Protein AF-A0A1C6H3P0-F1 (afdb_monomer_lite)

pLDDT: mean 78.06, std 11.17, range [36.97, 88.94]

Foldseek 3Di:
DDWPCNLQVDPLCVLVVVLCVVVVHTHLVPDDPVSLVVSCVRPPDDPVSSVVVVVSSVVVCVVCVPPDDDDPDDPPDPVLLVVLLVVQVVQQVDKDFLVNSCVPRVPPPDSVVVVVSQVVDPQKDDPDPGIIHGRD

Radius of gyration: 20.31 Å; chains: 1; bounding box: 38×24×58 Å

Structure (mmCIF, N/CA/C/O backbone):
data_AF-A0A1C6H3P0-F1
#
_entry.id   AF-A0A1C6H3P0-F1
#
loop_
_atom_site.group_PDB
_atom_site.id
_atom_site.type_symbol
_atom_site.label_atom_id
_atom_site.label_alt_id
_atom_site.label_comp_id
_atom_site.label_asym_id
_atom_site.label_entity_id
_atom_site.label_seq_id
_atom_site.pdbx_PDB_ins_code
_atom_site.Cartn_x
_atom_site.Cartn_y
_atom_site.Cartn_z
_atom_site.occupancy
_atom_site.B_iso_or_equiv
_atom_site.auth_seq_id
_atom_site.auth_comp_id
_atom_site.auth_asym_id
_atom_site.auth_atom_id
_atom_site.pdbx_PDB_model_num
ATOM 1 N N . MET A 1 1 ? 9.484 -9.815 19.739 1.00 60.56 1 MET A N 1
ATOM 2 C CA . MET A 1 1 ? 8.488 -9.320 18.768 1.00 60.56 1 MET A CA 1
ATOM 3 C C . MET A 1 1 ? 7.422 -8.594 19.567 1.00 60.56 1 MET A C 1
ATOM 5 O O . MET A 1 1 ? 6.955 -9.161 20.546 1.00 60.56 1 MET A O 1
ATOM 9 N N . GLU A 1 2 ? 7.148 -7.326 19.259 1.00 76.44 2 GLU A N 1
ATOM 10 C CA . GLU A 1 2 ? 6.164 -6.526 20.004 1.00 76.44 2 GLU A CA 1
ATOM 11 C C . GLU A 1 2 ? 4.778 -6.699 19.376 1.00 76.44 2 GLU A C 1
ATOM 13 O O . GLU A 1 2 ? 4.594 -6.508 18.168 1.00 76.44 2 GLU A O 1
ATOM 18 N N . THR A 1 3 ? 3.804 -7.074 20.203 1.00 84.25 3 THR A N 1
ATOM 19 C CA . THR A 1 3 ? 2.430 -7.316 19.751 1.00 84.25 3 THR A CA 1
ATOM 20 C C . THR A 1 3 ? 1.647 -6.013 19.621 1.00 84.25 3 THR A C 1
ATOM 22 O O . THR A 1 3 ? 1.926 -5.016 20.294 1.00 84.25 3 THR A O 1
ATOM 25 N N . ILE A 1 4 ? 0.628 -6.023 18.761 1.00 85.06 4 ILE A N 1
ATOM 26 C CA . ILE A 1 4 ? -0.274 -4.880 18.570 1.00 85.06 4 ILE A CA 1
ATOM 27 C C . ILE A 1 4 ? -0.950 -4.516 19.901 1.00 85.06 4 ILE A C 1
ATOM 29 O O . ILE A 1 4 ? -1.041 -3.339 20.232 1.00 85.06 4 ILE A O 1
ATOM 33 N N . GLU A 1 5 ? -1.351 -5.502 20.706 1.00 84.12 5 GLU A N 1
ATOM 34 C CA . GLU A 1 5 ? -1.981 -5.276 22.015 1.00 84.12 5 GLU A CA 1
ATOM 35 C C . GLU A 1 5 ? -1.047 -4.586 23.018 1.00 84.12 5 GLU A C 1
ATOM 37 O O . GLU A 1 5 ? -1.490 -3.717 23.763 1.00 84.12 5 GLU A O 1
ATOM 42 N N . GLN A 1 6 ? 0.249 -4.915 23.006 1.00 84.19 6 GLN A N 1
ATOM 43 C CA . GLN A 1 6 ? 1.233 -4.269 23.881 1.00 84.19 6 GLN A CA 1
ATOM 44 C C . GLN A 1 6 ? 1.499 -2.814 23.484 1.00 84.19 6 GLN A C 1
ATOM 46 O O . GLN A 1 6 ? 1.617 -1.953 24.353 1.00 84.19 6 GLN A O 1
ATOM 51 N N . ILE A 1 7 ? 1.580 -2.521 22.184 1.00 84.94 7 ILE A N 1
ATOM 52 C CA . ILE A 1 7 ? 1.824 -1.156 21.692 1.00 84.94 7 ILE A CA 1
ATOM 53 C C . ILE A 1 7 ? 0.574 -0.278 21.826 1.00 84.94 7 ILE A C 1
ATOM 55 O O . ILE A 1 7 ? 0.670 0.908 22.142 1.00 84.94 7 ILE A O 1
ATOM 59 N N . TYR A 1 8 ? -0.605 -0.857 21.605 1.00 86.00 8 TYR A N 1
ATOM 60 C CA . TYR A 1 8 ? -1.894 -0.171 21.623 1.00 86.00 8 TYR A CA 1
ATOM 61 C C . TYR A 1 8 ? -2.727 -0.534 22.860 1.00 86.00 8 TYR A C 1
ATOM 63 O O . TYR A 1 8 ? -3.940 -0.708 22.770 1.00 86.00 8 TYR A O 1
ATOM 71 N N . ALA A 1 9 ? -2.085 -0.614 24.028 1.00 83.12 9 ALA A N 1
ATOM 72 C CA . ALA A 1 9 ? -2.729 -1.035 25.275 1.00 83.12 9 ALA A CA 1
ATOM 73 C C . ALA A 1 9 ? -3.759 -0.027 25.830 1.00 83.12 9 ALA A C 1
ATOM 75 O O . ALA A 1 9 ? -4.609 -0.389 26.641 1.00 83.12 9 ALA A O 1
ATOM 76 N N . SER A 1 10 ? -3.695 1.250 25.431 1.00 85.31 10 SER A N 1
ATOM 77 C CA . SER A 1 10 ? -4.652 2.258 25.907 1.00 85.31 10 SER A CA 1
ATOM 78 C C . SER A 1 10 ? -6.058 2.017 25.355 1.00 85.31 10 SER A C 1
ATOM 80 O O . SER A 1 10 ? -6.223 1.755 24.165 1.00 85.31 10 SER A O 1
ATOM 82 N N . ASP A 1 11 ? -7.080 2.230 26.191 1.00 82.56 11 ASP A N 1
ATOM 83 C CA . ASP A 1 11 ? -8.492 1.982 25.849 1.00 82.56 11 ASP A CA 1
ATOM 84 C C . ASP A 1 11 ? -8.957 2.751 24.596 1.00 82.56 11 ASP A C 1
ATOM 86 O O . ASP A 1 11 ? -9.727 2.245 23.785 1.00 82.56 11 ASP A O 1
ATOM 90 N N . VAL A 1 12 ? -8.360 3.920 24.346 1.00 83.75 12 VAL A N 1
ATOM 91 C CA . VAL A 1 12 ? -8.570 4.734 23.137 1.00 83.75 12 VAL A CA 1
ATOM 92 C C . VAL A 1 12 ? -8.314 3.948 21.840 1.00 83.75 12 VAL A C 1
ATOM 94 O O . VAL A 1 12 ? -8.945 4.224 20.822 1.00 83.75 12 VAL A O 1
ATOM 97 N N . TYR A 1 13 ? -7.415 2.960 21.858 1.00 86.50 13 TYR A N 1
ATOM 98 C CA . TYR A 1 13 ? -7.072 2.134 20.700 1.00 86.50 13 TYR A CA 1
ATOM 99 C C . TYR A 1 13 ? -7.875 0.837 20.596 1.00 86.50 13 TYR A C 1
ATOM 101 O O . TYR A 1 13 ? -7.697 0.108 19.620 1.00 86.50 13 TYR A O 1
ATOM 109 N N . ARG A 1 14 ? -8.800 0.551 21.524 1.00 85.94 14 ARG A N 1
ATOM 110 C CA . ARG A 1 14 ? -9.643 -0.656 21.468 1.00 85.94 14 ARG A CA 1
ATOM 111 C C . ARG A 1 14 ? -10.322 -0.899 20.118 1.00 85.94 14 ARG A C 1
ATOM 113 O O . ARG A 1 14 ? -10.291 -2.045 19.671 1.00 85.94 14 ARG A O 1
ATOM 120 N N . PRO A 1 15 ? -10.897 0.112 19.434 1.00 86.12 15 PRO A N 1
ATOM 121 C CA . PRO A 1 15 ? -11.503 -0.103 18.119 1.00 86.12 15 PRO A CA 1
ATOM 122 C C . PRO A 1 15 ? -10.492 -0.632 17.094 1.00 86.12 15 PRO A C 1
ATOM 124 O O . PRO A 1 15 ? -10.802 -1.525 16.306 1.00 86.12 15 PRO A O 1
ATOM 127 N N . PHE A 1 16 ? -9.256 -0.131 17.155 1.00 87.31 16 PHE A N 1
ATOM 128 C CA . PHE A 1 16 ? -8.166 -0.543 16.281 1.00 87.31 16 PHE A CA 1
ATOM 129 C C . PHE A 1 16 ? -7.631 -1.935 16.630 1.00 87.31 16 PHE A C 1
ATOM 131 O O . PHE A 1 16 ? -7.454 -2.759 15.735 1.00 87.31 16 PHE A O 1
ATOM 138 N N . VAL A 1 17 ? -7.434 -2.235 17.917 1.00 87.56 17 VAL A N 1
ATOM 139 C CA . VAL A 1 17 ? -7.003 -3.566 18.375 1.00 87.56 17 VAL A CA 1
ATOM 140 C C . VAL A 1 17 ? -8.035 -4.626 17.990 1.00 87.56 17 VAL A C 1
ATOM 142 O O . VAL A 1 17 ? -7.671 -5.665 17.446 1.00 87.56 17 VAL A O 1
ATOM 145 N N . ARG A 1 18 ? -9.330 -4.337 18.170 1.00 87.69 18 ARG A N 1
ATOM 146 C CA . ARG A 1 18 ? -10.420 -5.239 17.774 1.00 87.69 18 ARG A CA 1
ATOM 147 C C . ARG A 1 18 ? -10.441 -5.482 16.266 1.00 87.69 18 ARG A C 1
ATOM 149 O O . ARG A 1 18 ? -10.605 -6.620 15.837 1.00 87.69 18 ARG A O 1
ATOM 156 N N . PHE A 1 19 ? -10.238 -4.437 15.461 1.00 88.94 19 PHE A N 1
ATOM 157 C CA . PHE A 1 19 ? -10.067 -4.581 14.014 1.00 88.94 19 PHE A CA 1
ATOM 158 C C . PHE A 1 19 ? -8.878 -5.494 13.679 1.00 88.94 19 PHE A C 1
ATOM 160 O O . PHE A 1 19 ? -9.012 -6.385 12.843 1.00 88.94 19 PHE A O 1
ATOM 167 N N . CYS A 1 20 ? -7.739 -5.318 14.353 1.00 86.38 20 CYS A N 1
ATOM 168 C CA . CYS A 1 20 ? -6.553 -6.145 14.132 1.00 86.38 20 CYS A CA 1
ATOM 169 C C . CYS A 1 20 ? -6.812 -7.618 14.479 1.00 86.38 20 CYS A C 1
ATOM 171 O O . CYS A 1 20 ? -6.553 -8.486 13.649 1.00 86.38 20 CYS A O 1
ATOM 173 N N . GLN A 1 21 ? -7.421 -7.892 15.635 1.00 86.06 21 GLN A N 1
ATOM 174 C CA . GLN A 1 21 ? -7.782 -9.246 16.071 1.00 86.06 21 GLN A CA 1
ATOM 175 C C . GLN A 1 21 ? -8.733 -9.941 15.086 1.00 86.06 21 GLN A C 1
ATOM 177 O O . GLN A 1 21 ? -8.495 -11.086 14.711 1.00 86.06 21 GLN A O 1
ATOM 182 N N . LEU A 1 22 ? -9.767 -9.240 14.603 1.00 85.06 22 LEU A N 1
ATOM 183 C CA . LEU A 1 22 ? -10.710 -9.780 13.613 1.00 85.06 22 LEU A CA 1
ATOM 184 C C . LEU A 1 22 ? -10.058 -10.090 12.258 1.00 85.06 22 LEU A C 1
ATOM 186 O O . LEU A 1 22 ? -10.554 -10.936 11.521 1.00 85.06 22 LEU A O 1
ATOM 190 N N . ASN A 1 23 ? -8.954 -9.418 11.927 1.00 82.19 23 ASN A N 1
ATOM 191 C CA . ASN A 1 23 ? -8.185 -9.666 10.707 1.00 82.19 23 ASN A CA 1
ATOM 192 C C . ASN A 1 23 ? -6.983 -10.606 10.942 1.00 82.19 23 ASN A C 1
ATOM 194 O O . ASN A 1 23 ? -6.163 -10.767 10.041 1.00 82.19 23 ASN A O 1
ATOM 198 N N . GLY A 1 24 ? -6.858 -11.216 12.130 1.00 83.00 24 GLY A N 1
ATOM 199 C CA . GLY A 1 24 ? -5.761 -12.133 12.465 1.00 83.00 24 GLY A CA 1
ATOM 200 C C . GLY A 1 24 ? -4.388 -11.460 12.587 1.00 83.00 24 GLY A C 1
ATOM 201 O O . GLY A 1 24 ? -3.358 -12.121 12.467 1.00 83.00 24 GLY A O 1
ATOM 202 N N . LEU A 1 25 ? -4.364 -10.144 12.799 1.00 84.06 25 LEU A N 1
ATOM 203 C CA . LEU A 1 25 ? -3.148 -9.356 12.968 1.00 84.06 25 LEU A CA 1
ATOM 204 C C . LEU A 1 25 ? -2.778 -9.341 14.451 1.00 84.06 25 LEU A C 1
ATOM 206 O O . LEU A 1 25 ? -3.520 -8.799 15.274 1.00 84.06 25 LEU A O 1
ATOM 210 N N . ARG A 1 26 ? -1.628 -9.927 14.786 1.00 81.25 26 ARG A N 1
ATOM 211 C CA . ARG A 1 26 ? -1.136 -10.046 16.165 1.00 81.25 26 ARG A CA 1
ATOM 212 C C . ARG A 1 26 ? 0.136 -9.238 16.391 1.00 81.25 26 ARG A C 1
ATOM 214 O O . ARG A 1 26 ? 0.298 -8.618 17.444 1.00 81.25 26 ARG A O 1
ATOM 221 N N . ASP A 1 27 ? 0.996 -9.188 15.382 1.00 81.88 27 ASP A N 1
ATOM 222 C CA . ASP A 1 27 ? 2.316 -8.574 15.454 1.00 81.88 27 ASP A CA 1
ATOM 223 C C . ASP A 1 27 ? 2.366 -7.227 14.731 1.00 81.88 27 ASP A C 1
ATOM 225 O O . ASP A 1 27 ? 1.800 -7.046 13.651 1.00 81.88 27 ASP A O 1
ATOM 229 N N . MET A 1 28 ? 3.123 -6.277 15.286 1.00 80.62 28 MET A N 1
ATOM 230 C CA . MET A 1 28 ? 3.306 -4.950 14.679 1.00 80.62 28 MET A CA 1
ATOM 231 C C . MET A 1 28 ? 3.931 -4.995 13.281 1.00 80.62 28 MET A C 1
ATOM 233 O O . MET A 1 28 ? 3.717 -4.082 12.485 1.00 80.62 28 MET A O 1
ATOM 237 N N . GLN A 1 29 ? 4.691 -6.047 12.965 1.00 77.88 29 GLN A N 1
ATOM 238 C CA . GLN A 1 29 ? 5.284 -6.242 11.640 1.00 77.88 29 GLN A CA 1
ATOM 239 C C . GLN A 1 29 ? 4.250 -6.590 10.563 1.00 77.88 29 GLN A C 1
ATOM 241 O O . GLN A 1 29 ? 4.492 -6.327 9.389 1.00 77.88 29 GLN A O 1
ATOM 246 N N . GLN A 1 30 ? 3.098 -7.145 10.953 1.00 77.19 30 GLN A N 1
ATOM 247 C CA . GLN A 1 30 ? 2.008 -7.456 10.026 1.00 77.19 30 GLN A CA 1
ATOM 248 C C . GLN A 1 30 ? 1.206 -6.206 9.639 1.00 77.19 30 GLN A C 1
ATOM 250 O O . GLN A 1 30 ? 0.423 -6.241 8.693 1.00 77.19 30 GLN A O 1
ATOM 255 N N . LEU A 1 31 ? 1.381 -5.098 10.368 1.00 81.44 31 LEU A N 1
ATOM 256 C CA . LEU A 1 31 ? 0.766 -3.827 10.018 1.00 81.44 31 LEU A CA 1
ATOM 257 C C . LEU A 1 31 ? 1.527 -3.178 8.862 1.00 81.44 31 LEU A C 1
ATOM 259 O O . LEU A 1 31 ? 2.726 -2.910 8.951 1.00 81.44 31 LEU A O 1
ATOM 263 N N . ASP A 1 32 ? 0.798 -2.838 7.805 1.00 80.31 32 ASP A N 1
ATOM 264 C CA . ASP A 1 32 ? 1.295 -2.056 6.678 1.00 80.31 32 ASP A CA 1
ATOM 265 C C . ASP A 1 32 ? 0.341 -0.900 6.324 1.00 80.31 32 ASP A C 1
ATOM 267 O O . ASP A 1 32 ? -0.735 -0.726 6.907 1.00 80.31 32 ASP A O 1
ATOM 271 N N . SER A 1 33 ? 0.741 -0.065 5.364 1.00 77.06 33 SER A N 1
ATOM 272 C CA . SER A 1 33 ? -0.052 1.093 4.939 1.00 77.06 33 SER A CA 1
ATOM 273 C C . SER A 1 33 ? -1.433 0.710 4.394 1.00 77.06 33 SER A C 1
ATOM 275 O O . SER A 1 33 ? -2.377 1.482 4.569 1.00 77.06 33 SER A O 1
ATOM 277 N N . ARG A 1 34 ? -1.590 -0.477 3.794 1.00 78.44 34 ARG A N 1
ATOM 278 C CA . ARG A 1 34 ? -2.874 -1.000 3.305 1.00 78.44 34 ARG A CA 1
ATOM 279 C C . ARG A 1 34 ? -3.784 -1.413 4.450 1.00 78.44 34 ARG A C 1
ATOM 281 O O . ARG A 1 34 ? -4.968 -1.085 4.416 1.00 78.44 34 ARG A O 1
ATOM 288 N N . VAL A 1 35 ? -3.250 -2.079 5.474 1.00 83.56 35 VAL A N 1
ATOM 289 C CA . VAL A 1 35 ? -4.010 -2.405 6.691 1.00 83.56 35 VAL A CA 1
ATOM 290 C C . VAL A 1 35 ? -4.520 -1.129 7.360 1.00 83.56 35 VAL A C 1
ATOM 292 O O . VAL A 1 35 ? -5.697 -1.049 7.706 1.00 83.56 35 VAL A O 1
ATOM 295 N N . LEU A 1 36 ? -3.680 -0.093 7.464 1.00 83.75 36 LEU A N 1
ATOM 296 C CA . LEU A 1 36 ? -4.088 1.205 8.014 1.00 83.75 36 LEU A CA 1
ATOM 297 C C . LEU A 1 36 ? -5.135 1.918 7.145 1.00 83.75 36 LEU A C 1
ATOM 299 O O . LEU A 1 36 ? -6.016 2.589 7.680 1.00 83.75 36 LEU A O 1
ATOM 303 N N . ALA A 1 37 ? -5.067 1.778 5.819 1.00 80.62 37 ALA A N 1
ATOM 304 C CA . ALA A 1 37 ? -6.094 2.296 4.918 1.00 80.62 37 ALA A CA 1
ATOM 305 C C . ALA A 1 37 ? -7.430 1.554 5.091 1.00 80.62 37 ALA A C 1
ATOM 307 O O . ALA A 1 37 ? -8.469 2.198 5.189 1.00 80.62 37 ALA A O 1
ATOM 308 N N . ARG A 1 38 ? -7.412 0.220 5.223 1.00 80.56 38 ARG A N 1
ATOM 309 C CA . ARG A 1 38 ? -8.618 -0.580 5.508 1.00 80.56 38 ARG A CA 1
ATOM 310 C C . ARG A 1 38 ? -9.216 -0.260 6.876 1.00 80.56 38 ARG A C 1
ATOM 312 O O . ARG A 1 38 ? -10.434 -0.187 6.998 1.00 80.56 38 ARG A O 1
ATOM 319 N N . ALA A 1 39 ? -8.374 -0.016 7.879 1.00 83.75 39 ALA A N 1
ATOM 320 C CA . ALA A 1 39 ? -8.813 0.403 9.206 1.00 83.75 39 ALA A CA 1
ATOM 321 C C . ALA A 1 39 ? -9.570 1.743 9.174 1.00 83.75 39 ALA A C 1
ATOM 323 O O . ALA A 1 39 ? -10.472 1.948 9.978 1.00 83.75 39 ALA A O 1
ATOM 324 N N . ALA A 1 40 ? -9.244 2.642 8.236 1.00 81.19 40 ALA A N 1
ATOM 325 C CA . ALA A 1 40 ? -9.938 3.923 8.080 1.00 81.19 40 ALA A CA 1
ATOM 326 C C . ALA A 1 40 ? -11.410 3.767 7.674 1.00 81.19 40 ALA A C 1
ATOM 328 O O . ALA A 1 40 ? -12.222 4.627 7.994 1.00 81.19 40 ALA A O 1
ATOM 329 N N . SER A 1 41 ? -11.750 2.672 6.994 1.00 81.00 41 SER A N 1
ATOM 330 C CA . SER A 1 41 ? -13.120 2.348 6.588 1.00 81.00 41 SER A CA 1
ATOM 331 C C . SER A 1 41 ? -13.876 1.514 7.629 1.00 81.00 41 SER A C 1
ATOM 333 O O . SER A 1 41 ? -15.007 1.108 7.376 1.00 81.00 41 SER A O 1
ATOM 335 N N . TRP A 1 42 ? -13.268 1.217 8.783 1.00 82.81 42 TRP A N 1
ATOM 336 C CA . TRP A 1 42 ? -13.883 0.373 9.803 1.00 82.81 42 TRP A CA 1
ATOM 337 C C . TRP A 1 42 ? -14.876 1.161 10.678 1.00 82.81 42 TRP A C 1
ATOM 339 O O . TRP A 1 42 ? -14.554 2.264 11.135 1.00 82.81 42 TRP A O 1
ATOM 349 N N . PRO A 1 43 ? -16.067 0.610 10.976 1.00 75.81 43 PRO A N 1
ATOM 350 C CA . PRO A 1 43 ? -17.032 1.254 11.861 1.00 75.81 43 PRO A CA 1
ATOM 351 C C . PRO A 1 43 ? -16.454 1.459 13.270 1.00 75.81 43 PRO A C 1
ATOM 353 O O . PRO A 1 43 ? -15.954 0.531 13.903 1.00 75.81 43 PRO A O 1
ATOM 356 N N . GLY A 1 44 ? -16.523 2.697 13.767 1.00 76.56 44 GLY A N 1
ATOM 357 C CA . GLY A 1 44 ? -15.943 3.097 15.055 1.00 76.56 44 GLY A CA 1
ATOM 358 C C . GLY A 1 44 ? -14.507 3.630 14.973 1.00 76.56 44 GLY A C 1
ATOM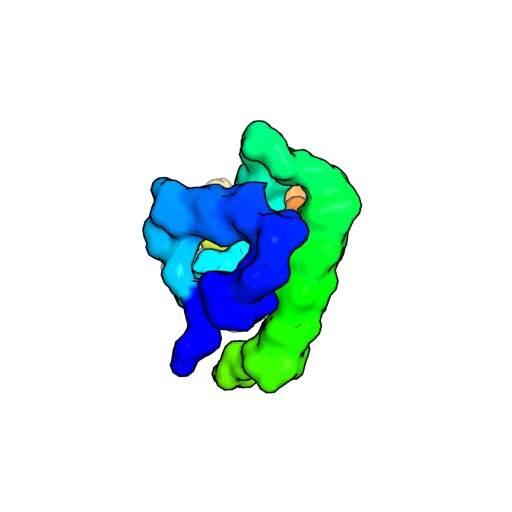 359 O O . GLY A 1 44 ? -13.958 4.045 15.995 1.00 76.56 44 GLY A O 1
ATOM 360 N N . MET A 1 45 ? -13.903 3.678 13.779 1.00 82.50 45 MET A N 1
ATOM 361 C CA . MET A 1 45 ? -12.618 4.341 13.567 1.00 82.50 45 MET A CA 1
AT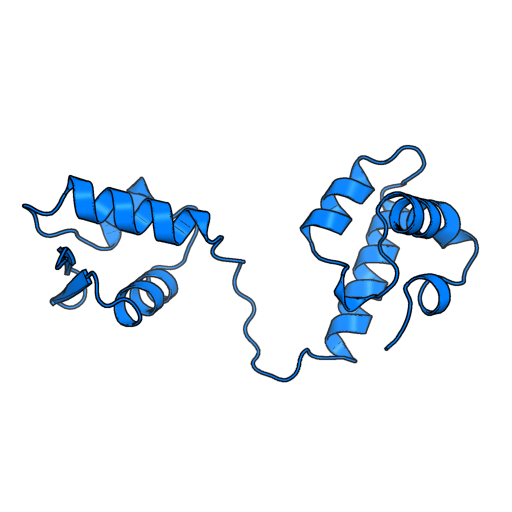OM 362 C C . MET A 1 45 ? -12.825 5.829 13.257 1.00 82.50 45 MET A C 1
ATOM 364 O O . MET A 1 45 ? -13.325 6.201 12.201 1.00 82.50 45 MET A O 1
ATOM 368 N N . ASN A 1 46 ? -12.422 6.699 14.184 1.00 84.06 46 ASN A N 1
ATOM 369 C CA . ASN A 1 46 ? -12.436 8.147 13.965 1.00 84.06 46 ASN A CA 1
ATOM 370 C C . ASN A 1 46 ? -11.114 8.613 13.319 1.00 84.06 46 ASN A C 1
ATOM 372 O O . ASN A 1 46 ? -10.051 8.049 13.592 1.00 84.06 46 ASN A O 1
ATOM 376 N N . ALA A 1 47 ? -11.141 9.682 12.519 1.00 81.62 47 ALA A N 1
ATOM 377 C CA . ALA A 1 47 ? -9.962 10.263 11.872 1.00 81.62 47 ALA A CA 1
ATOM 378 C C . ALA A 1 47 ? -8.852 10.615 12.880 1.00 81.62 47 ALA A C 1
ATOM 380 O O . ALA A 1 47 ? -7.672 10.370 12.625 1.00 81.62 47 ALA A O 1
ATOM 381 N N . HIS A 1 48 ? -9.231 11.113 14.061 1.00 84.94 48 HIS A N 1
ATOM 382 C CA . HIS A 1 48 ? -8.291 11.434 15.136 1.00 84.94 48 HIS A CA 1
ATOM 383 C C . HIS A 1 48 ? -7.617 10.182 15.727 1.00 84.94 48 HIS A C 1
ATOM 385 O O . HIS A 1 48 ? -6.419 10.185 16.019 1.00 84.94 48 HIS A O 1
ATOM 391 N N . LEU A 1 49 ? -8.368 9.083 15.861 1.00 85.44 49 LEU A N 1
ATOM 392 C CA . LEU A 1 49 ? -7.824 7.796 16.293 1.00 85.44 49 LEU A CA 1
ATOM 393 C C . LEU A 1 49 ? -6.855 7.246 15.243 1.00 85.44 49 LEU A C 1
ATOM 395 O O . LEU A 1 49 ? -5.741 6.854 15.577 1.00 85.44 49 LEU A O 1
ATOM 399 N N . LEU A 1 50 ? -7.242 7.293 13.968 1.00 85.50 50 LEU A N 1
ATOM 400 C CA . LEU A 1 50 ? -6.407 6.838 12.861 1.00 85.50 50 LEU A CA 1
ATOM 401 C C . LEU A 1 50 ? -5.095 7.633 12.763 1.00 85.50 50 LEU A C 1
ATOM 403 O O . LEU A 1 50 ? -4.039 7.052 12.516 1.00 85.50 50 LEU A O 1
ATOM 407 N N . ALA A 1 51 ? -5.140 8.951 12.978 1.00 85.56 51 ALA A N 1
ATOM 408 C CA . ALA A 1 51 ? -3.951 9.800 13.009 1.00 85.56 51 ALA A CA 1
ATOM 409 C C . ALA A 1 51 ? -2.990 9.386 14.135 1.00 85.56 51 ALA A C 1
ATOM 411 O O . ALA A 1 51 ? -1.792 9.230 13.892 1.00 85.56 51 ALA A O 1
ATOM 412 N N . ARG A 1 52 ? -3.515 9.123 15.341 1.00 86.38 52 ARG A N 1
ATOM 413 C CA . ARG A 1 52 ? -2.717 8.600 16.462 1.00 86.38 52 ARG A CA 1
ATOM 414 C C . ARG A 1 52 ? -2.138 7.221 16.164 1.00 86.38 52 ARG A C 1
ATOM 416 O O . ARG A 1 52 ? -0.953 7.012 16.397 1.00 86.38 52 ARG A O 1
ATOM 423 N N . VAL A 1 53 ? -2.925 6.309 15.594 1.00 87.19 53 VAL A N 1
ATOM 424 C CA . VAL A 1 53 ? -2.449 4.975 15.193 1.00 87.19 53 VAL A CA 1
ATOM 425 C C . VAL A 1 53 ? -1.305 5.088 14.183 1.00 87.19 53 VAL A C 1
ATOM 427 O O . VAL A 1 53 ? -0.249 4.489 14.371 1.00 87.19 53 VAL A O 1
ATOM 430 N N . LYS A 1 54 ? -1.454 5.923 13.147 1.00 85.81 54 LYS A N 1
ATOM 431 C CA . LYS A 1 54 ? -0.380 6.193 12.177 1.00 85.81 54 LYS A CA 1
ATOM 432 C C . LYS A 1 54 ? 0.872 6.760 12.851 1.00 85.81 54 LYS A C 1
ATOM 434 O O . LYS A 1 54 ? 1.980 6.350 12.505 1.00 85.81 54 LYS A O 1
ATOM 439 N N . LEU A 1 55 ? 0.722 7.675 13.808 1.00 86.44 55 LEU A N 1
ATOM 440 C CA . LEU A 1 55 ? 1.843 8.247 14.557 1.00 86.44 55 LEU A CA 1
ATOM 441 C C . LEU A 1 55 ? 2.583 7.190 15.394 1.00 86.44 55 LEU A C 1
ATOM 443 O O . LEU A 1 55 ? 3.811 7.123 15.355 1.00 86.44 55 LEU A O 1
ATOM 447 N N . VAL A 1 56 ? 1.856 6.331 16.111 1.00 85.81 56 VAL A N 1
ATOM 448 C CA . VAL A 1 56 ? 2.450 5.244 16.904 1.00 85.81 56 VAL A CA 1
ATOM 449 C C . VAL A 1 56 ? 3.155 4.240 15.993 1.00 85.81 56 VAL A C 1
ATOM 451 O O . VAL A 1 56 ? 4.320 3.924 16.221 1.00 85.81 56 VAL A O 1
ATOM 454 N N . TYR A 1 57 ? 2.511 3.811 14.906 1.00 84.50 57 TYR A N 1
ATOM 455 C CA . TYR A 1 57 ? 3.099 2.896 13.925 1.00 84.50 57 TYR A CA 1
ATOM 456 C C . TYR A 1 57 ? 4.362 3.463 13.257 1.00 84.50 57 TYR A C 1
ATOM 458 O O . TYR A 1 57 ? 5.374 2.773 13.134 1.00 84.50 57 TYR A O 1
ATOM 466 N N . THR A 1 58 ? 4.347 4.731 12.842 1.00 81.62 58 THR A N 1
ATOM 467 C CA . THR A 1 58 ? 5.532 5.374 12.246 1.00 81.62 58 THR A CA 1
ATOM 468 C C . THR A 1 58 ? 6.666 5.524 13.252 1.00 81.62 58 THR A C 1
ATOM 470 O O . THR A 1 58 ? 7.824 5.295 12.905 1.00 81.62 58 THR A O 1
ATOM 473 N N . THR A 1 59 ? 6.350 5.843 14.508 1.00 84.12 59 THR A N 1
ATOM 474 C CA . THR A 1 59 ? 7.330 5.891 15.601 1.00 84.12 59 THR A CA 1
ATOM 475 C C . THR A 1 59 ? 7.916 4.508 15.872 1.00 84.12 59 THR A C 1
ATOM 477 O O . THR A 1 59 ? 9.130 4.369 16.013 1.00 84.12 59 THR A O 1
ATOM 480 N N . TYR A 1 60 ? 7.074 3.474 15.867 1.00 83.12 60 TYR A N 1
ATOM 481 C CA . TYR A 1 60 ? 7.486 2.085 16.011 1.00 83.12 60 TYR A CA 1
ATOM 482 C C . TYR A 1 60 ? 8.457 1.665 14.907 1.00 83.12 60 TYR A C 1
ATOM 484 O O . TYR A 1 60 ? 9.543 1.184 15.204 1.00 83.12 60 TYR A O 1
ATOM 492 N N . ARG A 1 61 ? 8.122 1.927 13.637 1.00 77.06 61 ARG A N 1
ATOM 493 C CA . ARG A 1 61 ? 9.002 1.628 12.493 1.00 77.06 61 ARG A CA 1
ATOM 494 C C . ARG A 1 61 ? 10.318 2.396 12.507 1.00 77.06 61 ARG A C 1
ATOM 496 O O . ARG A 1 61 ? 11.295 1.917 11.946 1.00 77.06 61 ARG A O 1
ATOM 503 N N . LYS A 1 62 ? 10.349 3.588 13.109 1.00 76.19 62 LYS A N 1
ATOM 504 C CA . LYS A 1 62 ? 11.596 4.336 13.322 1.00 76.19 62 LYS A CA 1
ATOM 505 C C . LYS A 1 62 ? 12.472 3.694 14.400 1.00 76.19 62 LYS A C 1
ATOM 507 O O . LYS A 1 62 ? 13.685 3.690 14.244 1.00 76.19 62 LYS A O 1
ATOM 512 N N . LYS A 1 63 ? 11.871 3.182 15.482 1.00 75.06 63 LYS A N 1
ATOM 513 C CA . LYS A 1 63 ? 12.582 2.531 16.599 1.00 75.06 63 LYS A CA 1
ATOM 514 C C . LYS A 1 63 ? 13.026 1.106 16.286 1.00 75.06 63 LYS A C 1
ATOM 516 O O . LYS A 1 63 ? 14.103 0.703 16.699 1.00 75.06 63 LYS A O 1
ATOM 521 N N . ASN A 1 64 ? 12.201 0.380 15.544 1.00 67.69 64 ASN A N 1
ATOM 522 C CA . ASN A 1 64 ? 12.478 -0.941 15.007 1.00 67.69 64 ASN A CA 1
ATOM 523 C C . ASN A 1 64 ? 12.602 -0.808 13.489 1.00 67.69 64 ASN A C 1
ATOM 525 O O . ASN A 1 64 ? 11.674 -1.188 12.761 1.00 67.69 64 ASN A O 1
ATOM 529 N N . PRO A 1 65 ? 13.699 -0.205 12.991 1.00 59.09 65 PRO A N 1
ATOM 530 C CA . PRO A 1 65 ? 13.960 -0.239 11.570 1.00 59.09 65 PRO A CA 1
ATOM 531 C C . PRO A 1 65 ? 13.999 -1.721 11.170 1.00 59.09 65 PRO A C 1
ATOM 533 O O . PRO A 1 65 ? 14.699 -2.500 11.825 1.00 59.09 65 PRO A O 1
ATOM 536 N N . PRO A 1 66 ? 13.240 -2.153 10.143 1.00 55.12 66 PRO A N 1
ATOM 537 C CA . PRO A 1 66 ? 13.491 -3.467 9.561 1.00 55.12 66 PRO A CA 1
ATOM 538 C C . PRO A 1 66 ? 14.987 -3.527 9.251 1.00 55.12 66 PRO A C 1
ATOM 540 O O . PRO A 1 66 ? 15.544 -2.498 8.864 1.00 55.12 66 PRO A O 1
ATOM 543 N N . ALA A 1 67 ? 15.638 -4.666 9.495 1.00 52.19 67 ALA A N 1
ATOM 544 C CA . ALA A 1 67 ? 17.077 -4.834 9.319 1.00 52.19 67 ALA A CA 1
ATOM 545 C C . ALA A 1 67 ? 17.500 -4.556 7.855 1.00 52.19 67 ALA A C 1
ATOM 547 O O . ALA A 1 67 ? 17.630 -5.478 7.068 1.00 52.19 67 ALA A O 1
ATOM 548 N N . VAL A 1 68 ? 17.669 -3.258 7.559 1.00 48.81 68 VAL A N 1
ATOM 549 C CA . VAL A 1 68 ? 18.380 -2.509 6.504 1.00 48.81 68 VAL A CA 1
ATOM 550 C C . VAL A 1 68 ? 18.057 -2.871 5.026 1.00 48.81 68 VAL A C 1
ATOM 552 O O . VAL A 1 68 ? 17.964 -4.050 4.711 1.00 48.81 68 VAL A O 1
ATOM 555 N N . PRO A 1 69 ? 17.961 -1.911 4.061 1.00 45.22 69 PRO A N 1
ATOM 556 C CA . PRO A 1 69 ? 18.305 -0.483 4.138 1.00 45.22 69 PRO A CA 1
ATOM 557 C C . PRO A 1 69 ? 17.164 0.528 3.897 1.00 45.22 69 PRO A C 1
ATOM 559 O O . PRO A 1 69 ? 16.062 0.177 3.474 1.00 45.22 69 PRO A O 1
ATOM 562 N N . PRO A 1 70 ? 17.448 1.821 4.163 1.00 53.09 70 PRO A N 1
ATOM 563 C CA . PRO A 1 70 ? 16.503 2.920 4.053 1.00 53.09 70 PRO A CA 1
ATOM 564 C C . PRO A 1 70 ? 16.380 3.417 2.609 1.00 53.09 70 PRO A C 1
ATOM 566 O O . PRO A 1 70 ? 17.379 3.611 1.925 1.00 53.09 70 PRO A O 1
ATOM 569 N N . ALA A 1 71 ? 15.157 3.723 2.185 1.00 36.97 71 ALA A N 1
ATOM 570 C CA . ALA A 1 71 ? 14.847 4.872 1.337 1.00 36.97 71 ALA A CA 1
ATOM 571 C C . ALA A 1 71 ? 13.328 5.043 1.287 1.00 36.97 71 ALA A C 1
ATOM 573 O O . ALA A 1 71 ? 12.583 4.133 0.934 1.00 36.97 71 ALA A O 1
ATOM 574 N N . SER A 1 72 ? 12.866 6.235 1.632 1.00 49.06 72 SER A N 1
ATOM 575 C CA . SER A 1 72 ? 11.543 6.712 1.260 1.00 49.06 72 SER A CA 1
ATOM 576 C C . SER A 1 72 ? 11.393 6.681 -0.268 1.00 49.06 72 SER A C 1
ATOM 578 O O . SER A 1 72 ? 11.956 7.541 -0.936 1.00 49.06 72 SER A O 1
ATOM 580 N N . ALA A 1 73 ? 10.647 5.727 -0.823 1.00 38.38 73 ALA A N 1
ATOM 581 C CA . ALA A 1 73 ? 10.035 5.779 -2.159 1.00 38.38 73 ALA A CA 1
ATOM 582 C C . ALA A 1 73 ? 9.052 4.600 -2.292 1.00 38.38 73 ALA A C 1
ATOM 584 O O . ALA A 1 73 ? 9.238 3.593 -1.610 1.00 38.38 73 ALA A O 1
ATOM 585 N N . PRO A 1 74 ? 7.942 4.764 -3.034 1.00 44.22 74 PRO A N 1
ATOM 586 C CA . PRO A 1 74 ? 6.712 4.016 -2.817 1.00 44.22 74 PRO A CA 1
ATOM 587 C C . PRO A 1 74 ? 6.916 2.540 -3.129 1.00 44.22 74 PRO A C 1
ATOM 589 O O . PRO A 1 74 ? 7.782 2.180 -3.918 1.00 44.22 74 PRO A O 1
ATOM 592 N N . ALA A 1 75 ? 6.086 1.692 -2.528 1.00 44.62 75 ALA A N 1
ATOM 593 C CA . ALA A 1 75 ? 5.929 0.317 -2.961 1.00 44.62 75 ALA A CA 1
ATOM 594 C C . ALA A 1 75 ? 5.630 0.305 -4.471 1.00 44.62 75 ALA A C 1
ATOM 596 O O . ALA A 1 75 ? 4.475 0.465 -4.873 1.00 44.62 75 ALA A O 1
ATOM 597 N N . ALA A 1 76 ? 6.670 0.143 -5.294 1.00 47.50 76 ALA A N 1
ATOM 598 C CA . ALA A 1 76 ? 6.548 -0.356 -6.646 1.00 47.50 76 ALA A CA 1
ATOM 599 C C . ALA A 1 76 ? 5.902 -1.721 -6.465 1.00 47.50 76 ALA A C 1
ATOM 601 O O . ALA A 1 76 ? 6.492 -2.677 -5.963 1.00 47.50 76 ALA A O 1
ATOM 602 N N . THR A 1 77 ? 4.593 -1.724 -6.664 1.00 53.19 77 THR A N 1
ATOM 603 C CA . THR A 1 77 ? 3.781 -2.909 -6.494 1.00 53.19 77 THR A CA 1
ATOM 604 C C . THR A 1 77 ? 4.306 -3.959 -7.470 1.00 53.19 77 THR A C 1
ATOM 606 O O . THR A 1 77 ? 4.691 -3.586 -8.574 1.00 53.19 77 THR A O 1
ATOM 609 N N . PRO A 1 78 ? 4.288 -5.257 -7.129 1.00 57.16 78 PRO A N 1
ATOM 610 C CA . PRO A 1 78 ? 4.609 -6.323 -8.089 1.00 57.16 78 PRO A CA 1
ATOM 611 C C . PRO A 1 78 ? 3.815 -6.179 -9.406 1.00 57.16 78 PRO A C 1
ATOM 613 O O . PRO A 1 78 ? 4.289 -6.529 -10.476 1.00 57.16 78 PRO A O 1
ATOM 616 N N . ARG A 1 79 ? 2.646 -5.530 -9.336 1.00 67.75 79 ARG A N 1
ATOM 617 C CA . ARG A 1 79 ? 1.818 -5.122 -10.473 1.00 67.75 79 ARG A CA 1
ATOM 618 C C . ARG A 1 79 ? 2.490 -4.132 -11.436 1.00 67.75 79 ARG A C 1
ATOM 620 O O . ARG A 1 79 ? 2.237 -4.217 -12.628 1.00 67.75 79 ARG A O 1
ATOM 627 N N . LEU A 1 80 ? 3.302 -3.195 -10.945 1.00 74.62 80 LEU A N 1
ATOM 628 C CA . LEU A 1 80 ? 3.974 -2.197 -11.781 1.00 74.62 80 LEU A CA 1
ATOM 629 C C . LEU A 1 80 ? 5.059 -2.846 -12.641 1.00 74.62 80 LEU A C 1
ATOM 631 O O . LEU A 1 80 ? 5.101 -2.606 -13.840 1.00 74.62 80 LEU A O 1
ATOM 635 N N . GLU A 1 81 ? 5.898 -3.696 -12.050 1.00 75.19 81 GLU A N 1
ATOM 636 C CA . GLU A 1 81 ? 6.920 -4.435 -12.800 1.00 75.19 81 GLU A CA 1
ATOM 637 C C . GLU A 1 81 ? 6.279 -5.357 -13.845 1.00 75.19 81 GLU A C 1
ATOM 639 O O . GLU A 1 81 ? 6.712 -5.389 -14.994 1.00 75.19 81 GLU A O 1
ATOM 644 N N . GLU A 1 82 ? 5.185 -6.034 -13.487 1.00 75.50 82 GLU A N 1
ATOM 645 C CA . GLU A 1 82 ? 4.424 -6.878 -14.410 1.00 75.50 82 GLU A CA 1
ATOM 646 C C . GLU A 1 82 ? 3.806 -6.068 -15.565 1.00 75.50 82 GLU A C 1
ATOM 648 O O . GLU A 1 82 ? 3.868 -6.490 -16.719 1.00 75.50 82 GLU A O 1
ATOM 653 N N . GLN A 1 83 ? 3.285 -4.866 -15.292 1.00 79.06 83 GLN A N 1
ATOM 654 C CA . GLN A 1 83 ? 2.779 -3.946 -16.317 1.00 79.06 83 GLN A CA 1
ATOM 655 C C . GLN A 1 83 ? 3.891 -3.415 -17.226 1.00 79.06 83 GLN A C 1
ATOM 657 O O . GLN A 1 83 ? 3.709 -3.355 -18.441 1.00 79.06 83 GLN A O 1
ATOM 662 N N . VAL A 1 84 ? 5.048 -3.060 -16.659 1.00 83.56 84 VAL A N 1
ATOM 663 C CA . VAL A 1 84 ? 6.219 -2.627 -17.430 1.00 83.56 84 VAL A CA 1
ATOM 664 C C . VAL A 1 84 ? 6.680 -3.774 -18.328 1.00 83.56 84 VAL A C 1
ATOM 666 O O . VAL A 1 84 ? 6.823 -3.584 -19.533 1.00 83.56 84 VAL A O 1
ATOM 669 N N . ARG A 1 85 ? 6.828 -4.987 -17.787 1.00 82.12 85 ARG A N 1
ATOM 670 C CA . ARG A 1 85 ? 7.210 -6.174 -18.558 1.00 82.12 85 ARG A CA 1
ATOM 671 C C . ARG A 1 85 ? 6.208 -6.480 -19.669 1.00 82.12 85 ARG A C 1
ATOM 673 O O . ARG A 1 85 ? 6.624 -6.752 -20.790 1.00 82.12 85 ARG A O 1
ATOM 680 N N . ALA A 1 86 ? 4.907 -6.410 -19.391 1.00 81.44 86 ALA A N 1
ATOM 681 C CA . ALA A 1 86 ? 3.868 -6.614 -20.397 1.00 81.44 86 ALA A CA 1
ATOM 682 C C . ALA A 1 86 ? 3.949 -5.567 -21.518 1.00 81.44 86 ALA A C 1
ATOM 684 O O . ALA A 1 86 ? 3.842 -5.920 -22.690 1.00 81.44 86 ALA A O 1
ATOM 685 N N . TYR A 1 87 ? 4.203 -4.300 -21.176 1.00 84.00 87 TYR A N 1
ATOM 686 C CA . TYR A 1 87 ? 4.403 -3.235 -22.157 1.00 84.00 87 TYR A CA 1
ATOM 687 C C . TYR A 1 87 ? 5.636 -3.493 -23.034 1.00 84.00 87 TYR A C 1
ATOM 689 O O . TYR A 1 87 ? 5.567 -3.349 -24.255 1.00 84.00 87 TYR A O 1
ATOM 697 N N . PHE A 1 88 ? 6.746 -3.932 -22.435 1.00 86.06 88 PHE A N 1
ATOM 698 C CA . PHE A 1 88 ? 7.948 -4.323 -23.170 1.00 86.06 88 PHE A CA 1
ATOM 699 C C . PHE A 1 88 ? 7.712 -5.540 -24.072 1.00 86.06 88 PHE A C 1
ATOM 701 O O . PHE A 1 88 ? 8.131 -5.520 -25.224 1.00 86.06 88 PHE A O 1
ATOM 708 N N . ALA A 1 89 ? 6.993 -6.558 -23.599 1.00 82.19 89 ALA A N 1
ATOM 709 C CA . ALA A 1 89 ? 6.658 -7.737 -24.393 1.00 82.19 89 ALA A CA 1
ATOM 710 C C . ALA A 1 89 ? 5.744 -7.395 -25.587 1.00 82.19 89 ALA A C 1
ATOM 712 O O . ALA A 1 89 ? 5.967 -7.877 -26.695 1.00 82.19 89 ALA A O 1
ATOM 713 N N . GLN A 1 90 ? 4.755 -6.512 -25.401 1.00 81.81 90 GLN A N 1
ATOM 714 C CA . GLN A 1 90 ? 3.883 -6.030 -26.486 1.00 81.81 90 GLN A CA 1
ATOM 715 C C . GLN A 1 90 ? 4.646 -5.190 -27.521 1.00 81.81 90 GLN A C 1
ATOM 717 O O . GLN A 1 90 ? 4.342 -5.223 -28.714 1.00 81.81 90 GLN A O 1
ATOM 722 N N . ASN A 1 91 ? 5.672 -4.466 -27.074 1.00 83.06 91 ASN A N 1
ATOM 723 C CA . ASN A 1 91 ? 6.502 -3.604 -27.910 1.00 83.06 91 ASN A CA 1
ATOM 724 C C . ASN A 1 91 ? 7.885 -4.211 -28.194 1.00 83.06 91 ASN A C 1
ATOM 726 O O . ASN A 1 91 ? 8.816 -3.483 -28.524 1.00 83.06 91 ASN A O 1
ATOM 730 N N . ALA A 1 92 ? 8.018 -5.542 -28.129 1.00 77.94 92 ALA A N 1
ATOM 731 C CA . ALA A 1 92 ? 9.303 -6.239 -28.250 1.00 77.94 92 ALA A CA 1
ATOM 732 C C . ALA A 1 92 ? 10.045 -5.981 -29.572 1.00 77.94 92 ALA A C 1
ATOM 734 O O . ALA A 1 92 ? 11.256 -6.139 -29.664 1.00 77.94 92 ALA A O 1
ATOM 735 N N . HIS A 1 93 ? 9.308 -5.564 -30.599 1.00 78.88 93 HIS A N 1
ATOM 736 C CA . HIS A 1 93 ? 9.803 -5.260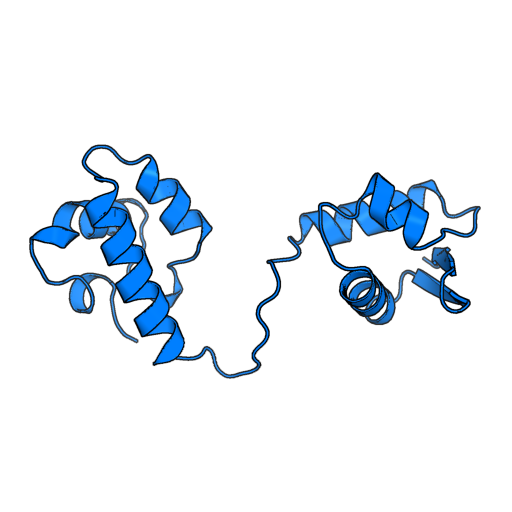 -31.935 1.00 78.88 93 HIS A CA 1
ATOM 737 C C . HIS A 1 93 ? 10.317 -3.814 -32.084 1.00 78.88 93 HIS A C 1
ATOM 739 O O . HIS A 1 93 ? 10.685 -3.411 -33.187 1.00 78.88 93 HIS A O 1
ATOM 745 N N . LYS A 1 94 ? 10.302 -3.006 -31.013 1.00 82.50 94 LYS A N 1
ATOM 746 C CA . LYS A 1 94 ? 10.663 -1.582 -31.038 1.00 82.50 94 LYS A CA 1
ATOM 747 C C . LYS A 1 94 ? 11.529 -1.188 -29.848 1.00 82.50 94 LYS A C 1
ATOM 749 O O . LYS A 1 94 ? 11.504 -1.795 -28.782 1.00 82.50 94 LYS A O 1
ATOM 754 N N . LEU A 1 95 ? 12.270 -0.104 -30.047 1.00 85.31 95 LEU A N 1
ATOM 755 C CA . LEU A 1 95 ? 12.980 0.597 -28.988 1.00 85.31 95 LEU A CA 1
ATOM 756 C C . LEU A 1 95 ? 11.984 1.410 -28.159 1.00 85.31 95 LEU A C 1
ATOM 758 O O . LEU A 1 95 ? 11.199 2.188 -28.701 1.00 85.31 95 LEU A O 1
ATOM 762 N N . ILE A 1 96 ? 12.029 1.237 -26.844 1.00 86.25 96 ILE A N 1
ATOM 763 C CA . ILE A 1 96 ? 11.137 1.895 -25.897 1.00 86.25 96 ILE A CA 1
ATOM 764 C C . ILE A 1 96 ? 11.922 2.972 -25.162 1.00 86.25 96 ILE A C 1
ATOM 766 O O . ILE A 1 96 ? 12.892 2.699 -24.448 1.00 86.25 96 ILE A O 1
ATOM 770 N N . HIS A 1 97 ? 11.485 4.218 -25.309 1.00 88.00 97 HIS A N 1
ATOM 771 C CA . HIS A 1 97 ? 12.030 5.312 -24.524 1.00 88.00 97 HIS A CA 1
ATOM 772 C C . HIS A 1 97 ? 11.469 5.292 -23.105 1.00 88.00 97 HIS A C 1
ATOM 774 O O . HIS A 1 97 ? 10.272 5.112 -22.888 1.00 88.00 97 HIS A O 1
ATOM 780 N N . ILE A 1 98 ? 12.321 5.571 -22.120 1.00 84.81 98 ILE A N 1
ATOM 781 C CA . ILE A 1 98 ? 11.888 5.640 -20.719 1.00 84.81 98 ILE A CA 1
ATOM 782 C C . ILE A 1 98 ? 10.827 6.729 -20.491 1.00 84.81 98 ILE A C 1
ATOM 784 O O . ILE A 1 98 ? 10.003 6.593 -19.598 1.00 84.81 98 ILE A O 1
ATOM 788 N N . SER A 1 99 ? 10.807 7.791 -21.306 1.00 82.56 99 SER A N 1
ATOM 789 C CA . SER A 1 99 ? 9.747 8.809 -21.272 1.00 82.56 99 SER A CA 1
ATOM 790 C C . SER A 1 99 ? 8.386 8.244 -21.703 1.00 82.56 99 SER A C 1
ATOM 792 O O . SER A 1 99 ? 7.384 8.540 -21.057 1.00 82.56 99 SER A O 1
ATOM 794 N N . ASP A 1 100 ? 8.357 7.407 -22.745 1.00 83.25 100 ASP A N 1
ATOM 795 C CA . ASP A 1 100 ? 7.153 6.699 -23.204 1.00 83.25 100 ASP A CA 1
ATOM 796 C C . ASP A 1 100 ? 6.665 5.712 -22.147 1.00 83.25 100 ASP A C 1
ATOM 798 O O . ASP A 1 100 ? 5.495 5.712 -21.777 1.00 83.25 100 ASP A O 1
ATOM 802 N N . LEU A 1 101 ? 7.594 4.948 -21.572 1.00 83.19 101 LEU A N 1
ATOM 803 C CA . LEU A 1 101 ? 7.300 4.015 -20.491 1.00 83.1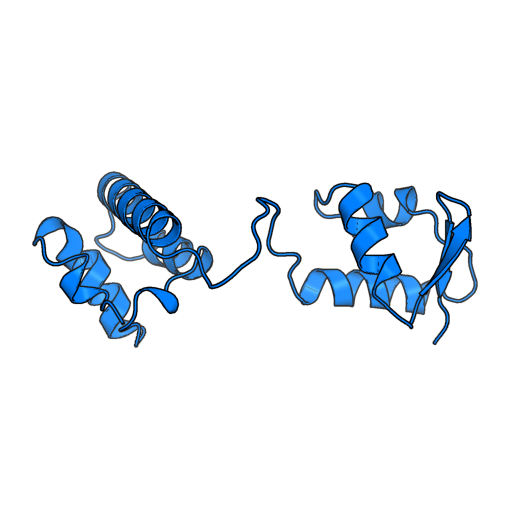9 101 LEU A CA 1
ATOM 804 C C . LEU A 1 101 ? 6.702 4.718 -19.263 1.00 83.19 101 LEU A C 1
ATOM 806 O O . LEU A 1 101 ? 5.756 4.240 -18.645 1.00 83.19 101 LEU A O 1
ATOM 810 N N . MET A 1 102 ? 7.256 5.875 -18.907 1.00 83.62 102 MET A N 1
ATOM 811 C CA . MET A 1 102 ? 6.793 6.681 -17.782 1.00 83.62 102 MET A CA 1
ATOM 812 C C . MET A 1 102 ? 5.415 7.300 -18.036 1.00 83.62 102 MET A C 1
ATOM 814 O O . MET A 1 102 ? 4.652 7.465 -17.086 1.00 83.62 102 MET A O 1
ATOM 818 N N . ARG A 1 103 ? 5.088 7.622 -19.293 1.00 81.25 103 ARG A N 1
ATOM 819 C CA . ARG A 1 103 ? 3.764 8.113 -19.690 1.00 81.25 103 ARG A CA 1
ATOM 820 C C . ARG A 1 103 ? 2.707 7.013 -19.598 1.00 81.25 103 ARG A C 1
ATOM 822 O O . ARG A 1 103 ? 1.654 7.247 -19.021 1.00 81.25 103 ARG A O 1
ATOM 829 N N . GLU A 1 104 ? 3.010 5.838 -20.137 1.00 78.75 104 GLU A N 1
ATOM 830 C CA . GLU A 1 104 ? 2.045 4.739 -20.265 1.00 78.75 104 GLU A CA 1
ATOM 831 C C . GLU A 1 104 ? 1.885 3.941 -18.963 1.00 78.75 104 GLU A C 1
ATOM 833 O O . GLU A 1 104 ? 0.783 3.541 -18.596 1.00 78.75 104 GLU A O 1
ATOM 838 N N . VAL A 1 105 ? 2.989 3.716 -18.241 1.00 77.62 105 VAL A N 1
ATOM 839 C CA . VAL A 1 105 ? 3.047 2.780 -17.104 1.00 77.62 105 VAL A CA 1
ATOM 840 C C . VAL A 1 105 ? 3.585 3.437 -15.828 1.00 77.62 105 VAL A C 1
ATOM 842 O O . VAL A 1 105 ? 3.424 2.903 -14.737 1.00 77.62 105 VAL A O 1
ATOM 845 N N . GLY A 1 106 ? 4.198 4.621 -15.921 1.00 66.38 106 GLY A N 1
ATOM 846 C CA . GLY A 1 106 ? 4.981 5.212 -14.833 1.00 66.38 106 GLY A CA 1
ATOM 847 C C . GLY A 1 106 ? 4.216 5.502 -13.544 1.00 66.38 106 GLY A C 1
ATOM 848 O O . GLY A 1 106 ? 4.840 5.492 -12.492 1.00 66.38 106 GLY A O 1
ATOM 849 N N . GLY A 1 107 ? 2.902 5.750 -13.576 1.00 64.94 107 GLY A N 1
ATOM 850 C CA . GLY A 1 107 ? 2.066 5.827 -12.364 1.00 64.94 107 GLY A CA 1
ATOM 851 C C . GLY A 1 107 ? 2.575 6.771 -11.256 1.00 64.94 107 GLY A C 1
ATOM 852 O O . GLY A 1 107 ? 2.312 6.529 -10.080 1.00 64.94 107 GLY A O 1
ATOM 853 N N . GLY A 1 108 ? 3.344 7.814 -11.604 1.00 68.12 108 GLY A N 1
ATOM 854 C CA . GLY A 1 108 ? 3.984 8.740 -10.655 1.00 68.12 108 GLY A CA 1
ATOM 855 C C . GLY A 1 108 ? 5.380 8.334 -10.149 1.00 68.12 108 GLY A C 1
ATOM 856 O O . GLY A 1 108 ? 5.946 9.024 -9.298 1.00 68.12 108 GLY A O 1
ATOM 857 N N . LEU A 1 109 ? 5.960 7.243 -10.658 1.00 74.75 109 LEU A N 1
ATOM 858 C CA . LEU A 1 109 ? 7.337 6.833 -10.386 1.00 74.75 109 LEU A CA 1
ATOM 859 C C . LEU A 1 109 ? 8.321 7.876 -10.934 1.00 74.75 109 LEU A C 1
ATOM 861 O O . LEU A 1 109 ? 8.044 8.552 -11.920 1.00 74.75 109 LEU A O 1
ATOM 865 N N . LYS A 1 110 ? 9.489 8.030 -10.303 1.00 81.19 110 LYS A N 1
ATOM 866 C CA . LYS A 1 110 ? 10.560 8.888 -10.832 1.00 81.19 110 LYS A CA 1
ATOM 867 C C . LYS A 1 110 ? 11.352 8.131 -11.894 1.00 81.19 110 LYS A C 1
ATOM 869 O O . LYS A 1 110 ? 11.647 6.952 -11.726 1.00 81.19 110 LYS A O 1
ATOM 874 N N . ARG A 1 111 ? 11.817 8.842 -12.926 1.00 79.69 111 ARG A N 1
ATOM 875 C CA . ARG A 1 111 ? 12.624 8.277 -14.024 1.00 79.69 111 ARG A CA 1
ATOM 876 C C . ARG A 1 111 ? 13.846 7.494 -13.527 1.00 79.69 111 ARG A C 1
ATOM 878 O O . ARG A 1 111 ? 14.149 6.434 -14.055 1.00 79.69 111 ARG A O 1
ATOM 885 N N . ALA A 1 112 ? 14.521 7.997 -12.492 1.00 77.69 112 ALA A N 1
ATOM 886 C CA . ALA A 1 112 ? 15.679 7.331 -11.895 1.00 77.69 112 ALA A CA 1
ATOM 887 C C . ALA A 1 112 ? 15.328 5.997 -11.215 1.00 77.69 112 ALA A C 1
ATOM 889 O O . ALA A 1 112 ? 16.153 5.091 -11.184 1.00 77.69 112 ALA A O 1
ATOM 890 N N . ASP A 1 113 ? 14.119 5.877 -10.668 1.00 80.44 113 ASP A N 1
ATOM 891 C CA . ASP A 1 113 ? 13.651 4.657 -10.011 1.00 80.44 113 ASP A CA 1
ATOM 892 C C . ASP A 1 113 ? 13.248 3.605 -11.055 1.00 80.44 113 ASP A C 1
ATOM 894 O O . ASP A 1 113 ? 13.671 2.456 -10.975 1.00 80.44 113 ASP A O 1
ATOM 898 N N . MET A 1 114 ? 12.573 4.044 -12.124 1.00 82.56 114 MET A N 1
ATOM 899 C CA . MET A 1 114 ? 12.278 3.219 -13.299 1.00 82.56 114 MET A CA 1
ATOM 900 C C . MET A 1 114 ? 13.558 2.668 -13.946 1.00 82.56 114 MET A C 1
ATOM 902 O O . MET A 1 114 ? 13.664 1.475 -14.204 1.00 82.56 114 MET A O 1
ATOM 906 N N . ALA A 1 115 ? 14.571 3.515 -14.147 1.00 82.31 115 ALA A N 1
ATOM 907 C CA . ALA A 1 115 ? 15.856 3.086 -14.697 1.00 82.31 115 ALA A CA 1
ATOM 908 C C . ALA A 1 115 ? 16.566 2.063 -13.792 1.00 82.31 115 ALA A C 1
ATOM 910 O O . ALA A 1 115 ? 17.150 1.105 -14.289 1.00 82.31 115 ALA A O 1
ATOM 911 N N . LYS A 1 116 ? 16.492 2.235 -12.464 1.00 82.81 116 LYS A N 1
ATOM 912 C CA . LYS A 1 116 ? 17.041 1.270 -11.497 1.00 82.81 116 LYS A CA 1
ATOM 913 C C . LYS A 1 116 ? 16.307 -0.067 -11.521 1.00 82.81 116 LYS A C 1
ATOM 915 O O . LYS A 1 116 ? 16.955 -1.090 -11.330 1.00 82.81 116 LYS A O 1
ATOM 920 N N . MET A 1 117 ? 14.990 -0.057 -11.720 1.00 82.44 117 MET A N 1
ATOM 921 C CA . MET A 1 117 ? 14.189 -1.273 -11.874 1.00 82.44 117 MET A CA 1
ATOM 922 C C . MET A 1 117 ? 14.606 -2.024 -13.141 1.00 82.44 117 MET A C 1
ATOM 924 O O . MET A 1 117 ? 15.000 -3.179 -13.051 1.00 82.44 117 MET A O 1
ATOM 928 N N . LEU A 1 118 ? 14.643 -1.333 -14.284 1.00 82.81 118 LEU A N 1
ATOM 929 C CA . LEU A 1 118 ? 15.058 -1.905 -15.571 1.00 82.81 118 LEU A CA 1
ATOM 930 C C . LEU A 1 118 ? 16.502 -2.438 -15.541 1.00 82.81 118 LEU A C 1
ATOM 932 O O . LEU A 1 118 ? 16.804 -3.471 -16.125 1.00 82.81 118 LEU A O 1
ATOM 936 N N . ALA A 1 119 ? 17.405 -1.780 -14.810 1.00 81.19 119 ALA A N 1
ATOM 937 C CA . ALA A 1 119 ? 18.788 -2.238 -14.660 1.00 81.19 119 ALA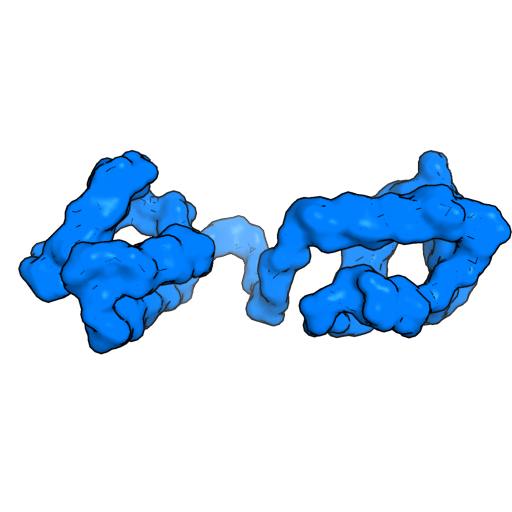 A CA 1
ATOM 938 C C . ALA A 1 119 ? 18.938 -3.530 -13.832 1.00 81.19 119 ALA A C 1
ATOM 940 O O . ALA A 1 119 ? 20.006 -4.136 -13.844 1.00 81.19 119 ALA A O 1
ATOM 941 N N . ARG A 1 120 ? 17.908 -3.931 -13.077 1.00 79.56 120 ARG A N 1
ATOM 942 C CA . ARG A 1 120 ? 17.909 -5.144 -12.240 1.00 79.56 120 ARG A CA 1
ATOM 943 C C . ARG A 1 120 ? 17.236 -6.339 -12.908 1.00 79.56 120 ARG A C 1
ATOM 945 O O . ARG A 1 120 ? 17.213 -7.409 -12.314 1.00 79.56 120 ARG A O 1
ATOM 952 N N . THR A 1 121 ? 16.660 -6.148 -14.088 1.00 79.12 121 THR A N 1
ATOM 953 C CA . THR A 1 121 ? 15.859 -7.160 -14.774 1.00 79.12 121 THR A CA 1
ATOM 954 C C . THR A 1 121 ? 16.590 -7.696 -15.991 1.00 79.12 121 THR A C 1
ATOM 956 O O . THR A 1 121 ? 17.032 -6.915 -16.828 1.00 79.12 121 THR A O 1
ATOM 959 N N . ASP A 1 122 ? 16.641 -9.017 -16.136 1.00 78.62 122 ASP A N 1
ATOM 960 C CA . ASP A 1 122 ? 17.308 -9.674 -17.268 1.00 78.62 122 ASP A CA 1
ATOM 961 C C . ASP A 1 122 ? 16.515 -9.591 -18.581 1.00 78.62 122 ASP A C 1
ATOM 963 O O . ASP A 1 122 ? 17.077 -9.780 -19.657 1.00 78.62 122 ASP A O 1
ATOM 967 N N . TRP A 1 123 ? 15.216 -9.275 -18.501 1.00 81.06 123 TRP A N 1
ATOM 968 C CA . TRP A 1 123 ? 14.311 -9.272 -19.653 1.00 81.06 123 TRP A CA 1
ATOM 969 C C . TRP A 1 123 ? 14.317 -7.962 -20.465 1.00 81.06 123 TRP A C 1
ATOM 971 O O . TRP A 1 123 ? 13.579 -7.810 -21.443 1.00 81.06 123 TRP A O 1
ATOM 981 N N . CYS A 1 124 ? 15.107 -6.968 -20.061 1.00 84.38 124 CYS A N 1
ATOM 982 C CA . CYS A 1 124 ? 15.274 -5.732 -20.816 1.00 84.38 124 CYS A CA 1
ATOM 983 C C . CYS A 1 124 ? 16.735 -5.319 -20.841 1.00 84.38 124 CYS A C 1
ATOM 985 O O . CYS A 1 124 ? 17.495 -5.583 -19.910 1.00 84.38 124 CYS A O 1
ATOM 987 N N . ARG A 1 125 ? 17.128 -4.631 -21.907 1.00 84.12 125 ARG A N 1
ATOM 988 C CA . ARG A 1 125 ? 18.493 -4.152 -22.050 1.00 84.12 125 ARG A CA 1
ATOM 989 C C . ARG A 1 125 ? 18.513 -2.715 -22.523 1.00 84.12 125 ARG A C 1
ATOM 991 O O . ARG A 1 125 ? 17.723 -2.290 -23.363 1.00 84.12 125 ARG A O 1
ATOM 998 N N . GLN A 1 126 ? 19.410 -1.948 -21.923 1.00 84.75 126 GLN A N 1
ATOM 999 C CA . GLN A 1 126 ? 19.600 -0.547 -22.244 1.00 84.75 126 GLN A CA 1
ATOM 1000 C C . GLN A 1 126 ? 20.444 -0.421 -23.517 1.00 84.75 126 GLN A C 1
ATOM 1002 O O . GLN A 1 126 ? 21.536 -0.984 -23.579 1.00 84.75 126 GLN A O 1
ATOM 1007 N N . VAL A 1 127 ? 19.935 0.305 -24.516 1.00 81.75 127 VAL A N 1
ATOM 1008 C CA . VAL A 1 127 ? 20.696 0.670 -25.727 1.00 81.75 127 VAL A CA 1
ATOM 1009 C C . VAL A 1 127 ? 21.419 1.993 -25.505 1.00 81.75 127 VAL A C 1
ATOM 1011 O O . VAL A 1 127 ? 22.607 2.102 -25.778 1.00 81.75 127 VAL A O 1
ATOM 1014 N N . ASP A 1 128 ? 20.714 2.965 -24.918 1.00 82.44 128 ASP A N 1
ATOM 1015 C CA . ASP A 1 128 ? 21.205 4.322 -24.662 1.00 82.44 128 ASP A CA 1
ATOM 1016 C C . ASP A 1 128 ? 20.748 4.816 -23.287 1.00 82.44 128 ASP A C 1
ATOM 1018 O O . ASP A 1 128 ? 19.846 4.248 -22.670 1.00 82.44 128 ASP A O 1
ATOM 1022 N N . GLY A 1 129 ? 21.267 5.958 -22.823 1.00 73.38 129 GLY A N 1
ATOM 1023 C CA . GLY A 1 129 ? 20.879 6.616 -21.559 1.00 73.38 129 GLY A CA 1
ATOM 1024 C C . GLY A 1 129 ? 19.368 6.855 -21.347 1.00 73.38 129 GLY A C 1
ATOM 1025 O O . GLY A 1 129 ? 18.944 7.215 -20.249 1.00 73.38 129 GLY A O 1
ATOM 1026 N N . SE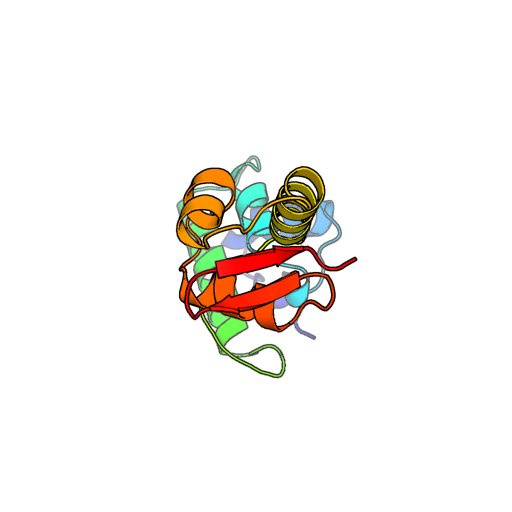R A 1 130 ? 18.549 6.681 -22.388 1.00 80.38 130 SER A N 1
ATOM 1027 C CA . SER A 1 130 ? 17.103 6.925 -22.380 1.00 80.38 130 SER A CA 1
ATOM 1028 C C . SER A 1 130 ? 16.270 5.856 -23.095 1.00 80.38 130 SER A C 1
ATOM 1030 O O . SER A 1 130 ? 15.050 6.026 -23.176 1.00 80.38 130 SER A O 1
ATOM 1032 N N . THR A 1 131 ? 16.894 4.802 -23.624 1.00 86.50 131 THR A N 1
ATOM 1033 C CA . THR A 1 131 ? 16.271 3.877 -24.582 1.00 86.50 131 THR A CA 1
ATOM 1034 C C . THR A 1 131 ? 16.572 2.437 -24.201 1.00 86.50 131 THR A C 1
ATOM 1036 O O . THR A 1 131 ? 17.724 2.083 -23.948 1.00 86.50 131 THR A O 1
ATOM 1039 N N . TYR A 1 132 ? 15.534 1.609 -24.181 1.00 87.50 132 TYR A N 1
ATOM 1040 C CA . TYR A 1 132 ? 15.588 0.215 -23.760 1.00 87.50 132 TYR A CA 1
ATOM 1041 C C . TYR A 1 132 ? 14.911 -0.671 -24.806 1.00 87.50 132 TYR A C 1
ATOM 1043 O O . TYR A 1 132 ? 13.980 -0.238 -25.482 1.00 87.50 132 TYR A O 1
ATOM 1051 N N . PHE A 1 133 ? 15.349 -1.919 -24.921 1.00 85.12 133 PHE A N 1
ATOM 1052 C CA . PHE A 1 133 ? 14.691 -2.935 -25.738 1.00 85.12 133 PHE A CA 1
ATOM 1053 C C . PHE A 1 133 ? 14.353 -4.162 -24.901 1.00 85.12 133 PHE A C 1
ATOM 1055 O O . PHE A 1 133 ? 14.996 -4.433 -23.883 1.00 85.12 133 PHE A O 1
ATOM 1062 N N . TYR A 1 134 ? 13.319 -4.884 -25.325 1.00 85.94 134 TYR A N 1
ATOM 1063 C CA . TYR A 1 134 ? 12.934 -6.140 -24.698 1.00 85.94 134 TYR A CA 1
ATOM 1064 C C . TYR A 1 134 ? 13.852 -7.263 -25.179 1.00 85.94 134 TYR A C 1
ATOM 1066 O O . TYR A 1 134 ? 14.024 -7.444 -26.384 1.00 85.94 134 TYR A O 1
ATOM 1074 N N . GLN A 1 135 ? 14.426 -8.015 -24.245 1.00 78.50 135 GLN A N 1
ATOM 1075 C CA . GLN A 1 135 ? 15.259 -9.177 -24.532 1.00 78.50 135 GLN A CA 1
ATOM 1076 C C . GLN A 1 135 ? 14.718 -10.335 -23.685 1.00 78.50 135 GLN A C 1
ATOM 1078 O O . GLN A 1 135 ? 14.906 -10.289 -22.479 1.00 78.50 135 GLN A O 1
ATOM 1083 N N . PRO A 1 136 ? 13.981 -11.297 -24.259 1.00 67.94 136 PRO A N 1
ATOM 1084 C CA . PRO A 1 136 ? 13.361 -12.380 -23.495 1.00 67.94 136 PRO A CA 1
ATOM 1085 C C . PRO A 1 136 ? 14.372 -13.296 -22.795 1.00 67.94 136 PRO A C 1
ATOM 1087 O O . PRO A 1 136 ? 15.513 -13.427 -23.299 1.00 67.94 136 PRO A O 1
#

Sequence (136 aa):
METIEQIYASDVYRPFVRFCQLNGLRDMQQLDSRVLARAASWPGMNAHLLARVKLVYTTYRKKNPPAVPPASAPAATPRLEEQVRAYFAQNAHKLIHISDLMREVGGGLKRADMAKMLARTDWCRQVDGSTYFYQP

Organism: NCBI:txid905011

Secondary structure (DSSP, 8-state):
--BHHHHT-SGGGHHHHHHHHHTT--BGGG--HHHHHHHHTSTT--HHHHHHHHHHHHHHHHHS--SS---------HHHHHHHHHHHHHTTTS-EEHHHHHHHT-TT--HHHHHHHHTT-TTEEEEETTEEEE--